Protein AF-A0A376BNQ3-F1 (afdb_monomer)

Foldseek 3Di:
DDDDDDDDDDPPPPPPDFDAPVNVVCVVQVAADPVLRFGWDQDPPLATWGKDWQDWDWDQ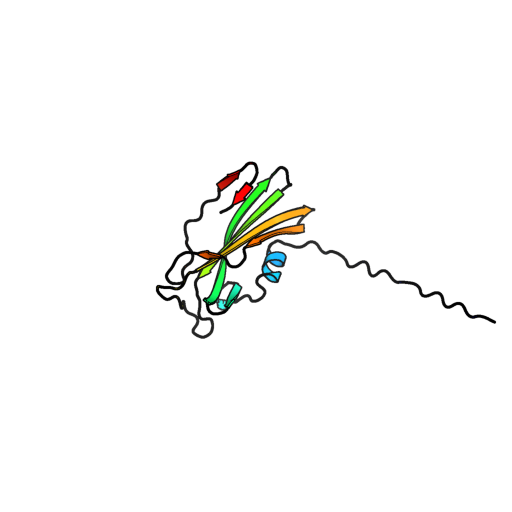APVGIKIKTKIWTFHADPVVGGGDFDQARFTFIKIWIWHDDDDRHIDTPDIDGGDGADGRSGHDNDDDWDDPDHRRIDD

Radius of gyration: 20.63 Å; Cα contacts (8 Å, |Δi|>4): 279; chains: 1; bounding box: 54×27×76 Å

Secondary structure (DSSP, 8-state):
--------------------HHHHHHHHS--EETTTTEEEEE-GGG-EEEEEEEEEEEEEETTEEEEEEEEEEEEEETTTTEE---TT--EEEEEEEEEEEETTEEEEEEEEEEEEESBTTB--S----EEEETTEEE-

Nearest PDB structures (foldseek):
  6jzn-assembly3_D  TM=4.256E-01  e=1.362E+00  Arabidopsis thaliana
  5u9o-assembly1_A  TM=3.186E-01  e=9.910E-01  Arabidopsis thaliana

pLDDT: mean 90.11, std 15.48, range [35.97, 98.75]

Solvent-accessible surface area (backbone atoms only — not comparable to full-atom values): 8180 Å² total; per-residue (Å²): 136,88,83,82,80,82,79,80,82,78,79,79,77,74,78,84,69,74,32,42,70,67,59,56,48,38,71,76,43,72,42,68,39,79,90,75,68,21,26,53,43,77,50,77,93,79,38,38,23,45,33,31,83,73,48,76,48,76,46,83,42,100,91,43,46,34,38,38,38,35,28,37,13,34,24,33,36,82,87,81,70,42,79,65,44,43,80,90,30,43,8,30,32,24,39,37,33,31,33,61,74,53,97,73,18,43,40,85,73,48,75,47,75,74,40,79,32,66,44,48,6,34,36,77,84,91,78,61,80,45,74,84,46,95,88,37,71,48,107

Sequence (139 aa):
MKKTLLFSLLFLSGNVFAQTPEQIIQKIYPKYSQQNQCHQVQDGDAGDYCMRQHKREIRDTAQGKLMYLLYKGDRFDFTENRESGGHASTGLAGFFVLKHQSGNDWALLASAPRESVGSFGVAPEKWTFHEFGKDKWAF

Organism: NCBI:txid153491

Mean predicted aligned error: 7.21 Å

Structure (mmCIF, N/CA/C/O backbone):
data_AF-A0A376BNQ3-F1
#
_entry.id   AF-A0A376BNQ3-F1
#
loop_
_atom_site.group_PDB
_atom_site.id
_atom_site.type_symbol
_atom_site.label_atom_id
_atom_site.label_alt_id
_atom_site.label_comp_id
_atom_site.label_asym_id
_atom_site.label_entity_id
_atom_site.label_seq_id
_atom_site.pdbx_PDB_ins_code
_atom_site.Cartn_x
_atom_site.Cartn_y
_atom_site.Cartn_z
_atom_site.occupancy
_atom_site.B_iso_or_equiv
_atom_site.auth_seq_id
_atom_site.auth_comp_id
_atom_site.auth_asym_id
_atom_site.auth_atom_id
_atom_site.pdbx_PDB_m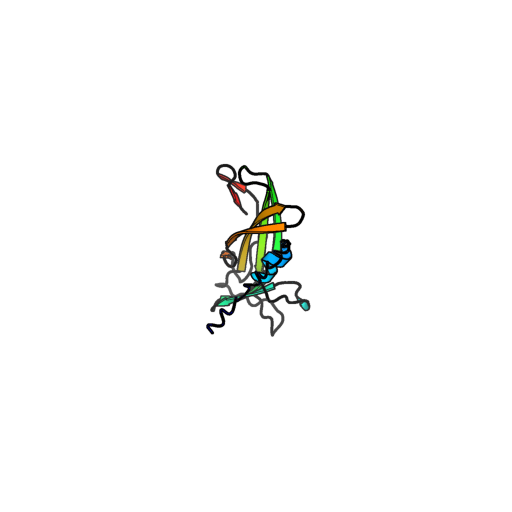odel_num
ATOM 1 N N . MET A 1 1 ? 34.286 1.510 56.372 1.00 38.91 1 MET A N 1
ATOM 2 C CA . MET A 1 1 ? 33.279 2.475 55.871 1.00 38.91 1 MET A CA 1
ATOM 3 C C . MET A 1 1 ? 32.779 1.983 54.514 1.00 38.91 1 MET A C 1
ATOM 5 O O . MET A 1 1 ? 33.550 1.999 53.564 1.00 38.91 1 MET A O 1
ATOM 9 N N . LYS A 1 2 ? 31.555 1.440 54.430 1.00 35.97 2 LYS A N 1
ATOM 10 C CA . LYS A 1 2 ? 30.966 0.931 53.175 1.00 35.97 2 LYS A CA 1
ATOM 11 C C . LYS A 1 2 ? 30.277 2.092 52.448 1.00 35.97 2 LYS A C 1
ATOM 13 O O . LYS A 1 2 ? 29.355 2.681 53.000 1.00 35.97 2 LYS A O 1
ATOM 18 N N . LYS A 1 3 ? 30.753 2.445 51.251 1.00 42.81 3 LYS A N 1
ATOM 19 C CA . LYS A 1 3 ? 30.111 3.437 50.377 1.00 42.81 3 LYS A CA 1
ATOM 20 C C . LYS A 1 3 ? 29.017 2.736 49.575 1.00 42.81 3 LYS A C 1
ATOM 22 O O . LYS A 1 3 ? 29.318 1.973 48.663 1.00 42.81 3 LYS A O 1
ATOM 27 N N . THR A 1 4 ? 27.764 2.980 49.933 1.00 45.16 4 THR A N 1
ATOM 28 C CA . THR A 1 4 ? 26.605 2.555 49.144 1.00 45.16 4 THR A CA 1
ATOM 29 C C . THR A 1 4 ? 26.393 3.587 48.038 1.00 45.16 4 THR A C 1
ATOM 31 O O . THR A 1 4 ? 26.004 4.719 48.314 1.00 45.16 4 THR A O 1
ATOM 34 N N . LEU A 1 5 ? 26.712 3.225 46.796 1.00 49.56 5 LEU A N 1
ATOM 35 C CA . LEU A 1 5 ? 26.401 4.023 45.610 1.00 49.56 5 LEU A CA 1
ATOM 36 C C . LEU A 1 5 ? 24.948 3.747 45.208 1.00 49.56 5 LEU A C 1
ATOM 38 O O . LEU A 1 5 ? 24.621 2.654 44.752 1.00 49.56 5 LEU A O 1
ATOM 42 N N . LEU A 1 6 ? 24.080 4.737 45.409 1.00 46.84 6 LEU A N 1
ATOM 43 C CA . LEU A 1 6 ? 22.724 4.764 44.866 1.00 46.84 6 LEU A CA 1
ATOM 44 C C . LEU A 1 6 ? 22.802 5.113 43.375 1.00 46.84 6 LEU A C 1
ATOM 46 O O . LEU A 1 6 ? 23.126 6.241 43.009 1.00 46.84 6 LEU A O 1
ATOM 50 N N . PHE A 1 7 ? 22.525 4.131 42.519 1.00 46.53 7 PHE A N 1
ATOM 51 C CA . PHE A 1 7 ? 22.297 4.336 41.091 1.00 46.53 7 PHE A CA 1
ATOM 52 C C . PHE A 1 7 ? 20.863 4.843 40.893 1.00 46.53 7 PHE A C 1
ATOM 54 O O . PHE A 1 7 ? 19.905 4.079 40.992 1.00 46.53 7 PHE A O 1
ATOM 61 N N . SER A 1 8 ? 20.709 6.139 40.627 1.00 49.34 8 SER A N 1
ATOM 62 C CA . SER A 1 8 ? 19.435 6.712 40.193 1.00 49.34 8 SER A CA 1
ATOM 63 C C . SER A 1 8 ? 19.145 6.270 38.756 1.00 49.34 8 SER A C 1
ATOM 65 O O . SER A 1 8 ? 19.813 6.718 37.824 1.00 49.34 8 SER A O 1
ATOM 67 N N . LEU A 1 9 ? 18.155 5.392 38.562 1.00 51.62 9 LEU A N 1
ATOM 68 C CA . LEU A 1 9 ? 17.601 5.107 37.237 1.00 51.62 9 LEU A CA 1
ATOM 69 C C . LEU A 1 9 ? 16.817 6.332 36.745 1.00 51.62 9 LEU A C 1
ATOM 71 O O . LEU A 1 9 ? 15.718 6.616 37.219 1.00 51.62 9 LEU A O 1
ATOM 75 N N . LEU A 1 10 ? 17.379 7.046 35.771 1.00 48.72 10 LEU A N 1
ATOM 76 C CA . LEU A 1 10 ? 16.643 8.002 34.948 1.00 48.72 10 LEU A CA 1
ATOM 77 C C . LEU A 1 10 ? 15.754 7.213 33.980 1.00 48.72 10 LEU A C 1
ATOM 79 O O . LEU A 1 10 ? 16.231 6.665 32.987 1.00 48.72 10 LEU A O 1
ATOM 83 N N . PHE A 1 11 ? 14.456 7.148 34.274 1.00 52.88 11 PHE A N 1
ATOM 84 C CA . PHE A 1 11 ? 13.455 6.711 33.307 1.00 52.88 11 PHE A CA 1
ATOM 85 C C . PHE A 1 11 ? 13.369 7.764 32.195 1.00 52.88 11 PHE A C 1
ATOM 87 O O . PHE A 1 11 ? 12.736 8.804 32.356 1.00 52.88 11 PHE A O 1
ATOM 94 N N . LEU A 1 12 ? 14.022 7.503 31.061 1.00 50.84 12 LEU A N 1
ATOM 95 C CA . LEU A 1 12 ? 13.741 8.198 29.808 1.00 50.84 12 LEU A CA 1
ATOM 96 C C . LEU A 1 12 ? 12.334 7.786 29.360 1.00 50.84 12 LEU A C 1
ATOM 98 O O . LEU A 1 12 ? 12.152 6.794 28.659 1.00 50.84 12 LEU A O 1
ATOM 102 N N . SER A 1 13 ? 11.322 8.529 29.799 1.00 51.09 13 SER A N 1
ATOM 103 C CA . SER A 1 13 ? 9.980 8.468 29.232 1.00 51.09 13 SER A CA 1
ATOM 104 C C . SER A 1 13 ? 10.059 8.970 27.791 1.00 51.09 13 SER A C 1
ATOM 106 O O . SER A 1 13 ? 10.036 10.174 27.535 1.00 51.09 13 SER A O 1
ATOM 108 N N . GLY A 1 14 ? 10.231 8.044 26.847 1.00 52.88 14 GLY A N 1
ATOM 109 C CA . GLY A 1 14 ? 10.139 8.346 25.427 1.00 52.88 14 GLY A CA 1
ATOM 110 C C . GLY A 1 14 ? 8.758 8.922 25.137 1.00 52.88 14 GLY A C 1
ATOM 111 O O . GLY A 1 14 ? 7.750 8.261 25.378 1.00 52.88 14 GLY A O 1
ATOM 112 N N . ASN A 1 15 ? 8.706 10.161 24.653 1.00 54.09 15 ASN A N 1
ATOM 113 C CA . ASN A 1 15 ? 7.468 10.744 24.159 1.00 54.09 15 ASN A CA 1
ATOM 114 C C . ASN A 1 15 ? 6.962 9.866 23.006 1.00 54.09 15 ASN A C 1
ATOM 116 O O . ASN A 1 15 ? 7.579 9.815 21.940 1.00 54.09 15 ASN A O 1
ATOM 120 N N . VAL A 1 16 ? 5.855 9.152 23.220 1.00 65.38 16 VAL A N 1
ATOM 121 C CA . VAL A 1 16 ? 5.112 8.526 22.126 1.00 65.38 16 VAL A CA 1
ATOM 122 C C . VAL A 1 16 ? 4.423 9.668 21.387 1.00 65.38 16 VAL A C 1
ATOM 124 O O . VAL A 1 16 ? 3.353 10.123 21.776 1.00 65.38 16 VAL A O 1
ATOM 127 N N . PHE A 1 17 ? 5.100 10.217 20.380 1.00 77.62 17 PHE A N 1
ATOM 128 C CA . PHE A 1 17 ? 4.520 11.249 19.530 1.00 77.62 17 PHE A CA 1
ATOM 129 C C . PHE A 1 17 ? 3.403 10.643 18.680 1.00 77.62 17 PHE A C 1
ATOM 131 O O . PHE A 1 17 ? 3.575 9.557 18.116 1.00 77.62 17 PHE A O 1
ATOM 138 N N . ALA A 1 18 ? 2.288 11.371 18.581 1.00 86.00 18 ALA A N 1
ATOM 139 C CA . ALA A 1 18 ? 1.171 11.031 17.710 1.00 86.00 18 ALA A CA 1
ATOM 140 C C . ALA A 1 18 ? 1.655 10.769 16.274 1.00 86.00 18 ALA A C 1
ATOM 14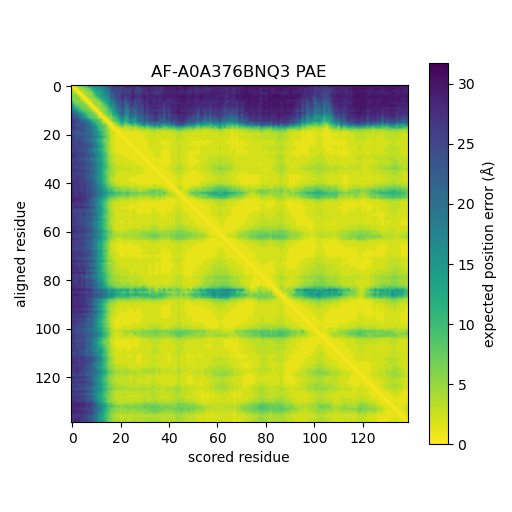2 O O . ALA A 1 18 ? 2.453 11.545 15.743 1.00 86.00 18 ALA A O 1
ATOM 143 N N . GLN A 1 19 ? 1.172 9.694 15.653 1.00 94.12 19 GLN A N 1
ATOM 144 C CA . GLN A 1 19 ? 1.550 9.288 14.303 1.00 94.12 19 GLN A CA 1
ATOM 145 C C . GLN A 1 19 ? 0.429 9.589 13.321 1.00 94.12 19 GLN A C 1
ATOM 147 O O . GLN A 1 19 ? -0.708 9.147 13.493 1.00 94.12 19 GLN A O 1
ATOM 152 N N . THR A 1 20 ? 0.760 10.312 12.253 1.00 96.12 20 THR A N 1
ATOM 153 C CA . THR A 1 20 ? -0.182 10.504 11.147 1.00 96.12 20 THR A CA 1
ATOM 154 C C . THR A 1 20 ? -0.249 9.243 10.276 1.00 96.12 20 THR A C 1
ATOM 156 O O . THR A 1 20 ? 0.717 8.469 10.237 1.00 96.12 20 THR A O 1
ATOM 159 N N . PRO A 1 21 ? -1.346 9.025 9.528 1.00 96.56 21 PRO A N 1
ATOM 160 C CA . PRO A 1 21 ? -1.437 7.937 8.556 1.00 96.56 21 PRO A CA 1
ATOM 161 C C . PRO A 1 21 ? -0.244 7.891 7.598 1.00 96.56 21 PRO A C 1
ATOM 163 O O . PRO A 1 21 ? 0.333 6.832 7.372 1.00 96.56 21 PRO A O 1
ATOM 166 N N . GLU A 1 22 ? 0.187 9.047 7.101 1.00 95.69 22 GLU A N 1
ATOM 167 C CA . GLU A 1 22 ? 1.300 9.174 6.162 1.00 95.69 22 GLU A CA 1
ATOM 168 C C . GLU A 1 22 ? 2.621 8.733 6.798 1.00 95.69 22 GLU A C 1
ATOM 170 O O . GLU A 1 22 ? 3.404 8.037 6.160 1.00 95.69 22 GLU A O 1
ATOM 175 N N . GLN A 1 23 ? 2.858 9.065 8.071 1.00 96.69 23 GLN A N 1
ATOM 176 C CA . GLN A 1 23 ? 4.044 8.605 8.800 1.00 96.69 23 GLN A CA 1
ATOM 177 C C . GLN A 1 23 ? 4.030 7.090 9.022 1.00 96.69 23 GLN A C 1
ATOM 179 O O . GLN A 1 23 ? 5.083 6.453 8.972 1.00 96.69 23 GLN A O 1
ATOM 184 N N . ILE A 1 24 ? 2.856 6.499 9.259 1.00 97.94 24 ILE A N 1
ATOM 185 C CA . ILE A 1 24 ? 2.707 5.044 9.384 1.00 97.94 24 ILE A CA 1
ATOM 186 C C . ILE A 1 24 ? 3.026 4.378 8.045 1.00 97.94 24 ILE A C 1
ATOM 188 O O . ILE A 1 24 ? 3.841 3.457 8.008 1.00 97.94 24 ILE A O 1
ATOM 192 N N . ILE A 1 25 ? 2.451 4.871 6.944 1.00 98.06 25 ILE A N 1
ATOM 193 C CA . ILE A 1 25 ? 2.735 4.337 5.609 1.00 98.06 25 ILE A CA 1
ATOM 194 C C . ILE A 1 25 ? 4.205 4.529 5.238 1.00 98.06 25 ILE A C 1
ATOM 196 O O . ILE A 1 25 ? 4.824 3.590 4.751 1.00 98.06 25 ILE A O 1
ATOM 200 N N . GLN A 1 26 ? 4.807 5.681 5.536 1.00 97.44 26 GLN A N 1
ATOM 201 C CA . GLN A 1 26 ? 6.220 5.947 5.257 1.00 97.44 26 GLN A CA 1
ATOM 202 C C . GLN A 1 26 ? 7.154 4.953 5.962 1.00 97.44 26 GLN A C 1
ATOM 204 O O . GLN A 1 26 ? 8.200 4.611 5.423 1.00 97.44 26 GLN A O 1
ATOM 209 N N . LYS A 1 27 ? 6.795 4.439 7.145 1.00 97.44 27 LYS A N 1
ATOM 210 C CA . LYS A 1 27 ? 7.585 3.381 7.804 1.00 97.44 27 LYS A CA 1
ATOM 211 C C . LYS A 1 27 ? 7.530 2.051 7.053 1.00 97.44 27 LYS A C 1
ATOM 213 O O . LYS A 1 27 ? 8.497 1.298 7.092 1.00 97.44 27 LYS A O 1
ATOM 218 N N . ILE A 1 28 ? 6.413 1.760 6.390 1.00 97.69 28 ILE A N 1
ATOM 219 C CA . ILE A 1 28 ? 6.198 0.518 5.634 1.00 97.69 28 ILE A CA 1
ATOM 220 C C . ILE A 1 28 ? 6.776 0.643 4.216 1.00 97.69 28 ILE A C 1
ATOM 222 O O . ILE A 1 28 ? 7.363 -0.306 3.692 1.00 97.69 28 ILE A O 1
ATOM 226 N N . TYR A 1 29 ? 6.662 1.831 3.624 1.00 98.00 29 TYR A N 1
ATOM 227 C CA . TYR A 1 29 ? 7.152 2.203 2.302 1.00 98.00 29 TYR A CA 1
ATOM 228 C C . TYR A 1 29 ? 8.164 3.364 2.385 1.00 98.00 29 TYR A C 1
ATOM 230 O O . TYR A 1 29 ? 7.853 4.505 2.029 1.00 98.00 29 TYR A O 1
ATOM 238 N N . PRO A 1 30 ? 9.401 3.100 2.839 1.00 97.81 30 PRO A N 1
ATOM 239 C CA . PRO A 1 30 ? 10.354 4.149 3.212 1.00 97.81 30 PRO A CA 1
ATOM 240 C C . PRO A 1 30 ? 10.972 4.910 2.040 1.00 97.81 30 PRO A C 1
ATOM 242 O O . PRO A 1 30 ? 11.493 6.008 2.235 1.00 97.81 30 PRO A O 1
ATOM 245 N N . LYS A 1 31 ? 10.947 4.355 0.826 1.00 98.00 31 LYS A N 1
ATOM 246 C CA . LYS A 1 31 ? 11.524 4.999 -0.357 1.00 98.00 31 LYS A CA 1
ATOM 247 C C . LYS A 1 31 ? 10.426 5.710 -1.133 1.00 98.00 31 LYS A C 1
ATOM 249 O O . LYS A 1 31 ? 9.536 5.054 -1.659 1.00 98.00 31 LYS A O 1
ATOM 254 N N . TYR A 1 32 ? 10.501 7.035 -1.224 1.00 97.69 32 TYR A N 1
ATOM 255 C CA . TYR A 1 32 ? 9.567 7.83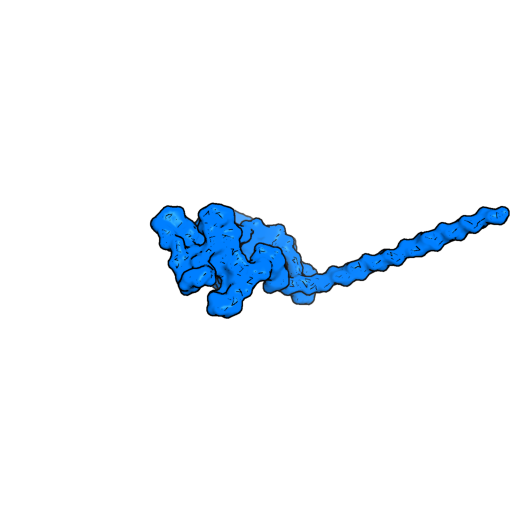9 -2.012 1.00 97.69 32 TYR A CA 1
ATOM 256 C C . TYR A 1 32 ? 10.289 8.488 -3.195 1.00 97.69 32 TYR A C 1
ATOM 258 O O . TYR A 1 32 ? 11.257 9.226 -3.013 1.00 97.69 32 TYR A O 1
ATOM 266 N N . SER A 1 33 ? 9.817 8.218 -4.411 1.00 97.44 33 SER A N 1
ATOM 267 C CA . SER A 1 33 ? 10.290 8.867 -5.629 1.00 97.44 33 SER A CA 1
ATOM 268 C C . SER A 1 33 ? 9.539 10.180 -5.815 1.00 97.44 33 SER A C 1
ATOM 270 O O . SER A 1 33 ? 8.349 10.184 -6.126 1.00 97.44 33 SER A O 1
ATOM 272 N N . GLN A 1 34 ? 10.239 11.305 -5.652 1.00 96.81 34 GLN A N 1
ATOM 273 C CA . GLN A 1 34 ? 9.654 12.628 -5.901 1.00 96.81 34 GLN A CA 1
ATOM 274 C C . GLN A 1 34 ? 9.287 12.818 -7.377 1.00 96.81 34 GLN A C 1
ATOM 276 O O . GLN A 1 34 ? 8.234 13.369 -7.679 1.00 96.81 34 GLN A O 1
ATOM 281 N N . GLN A 1 35 ? 10.118 12.303 -8.288 1.00 96.81 35 GLN A N 1
ATOM 282 C CA . GLN A 1 35 ? 9.899 12.384 -9.733 1.00 96.81 35 GLN A CA 1
ATOM 283 C C . GLN A 1 35 ? 8.617 11.664 -10.167 1.00 96.81 35 GLN A C 1
ATOM 285 O O . GLN A 1 35 ? 7.849 12.208 -10.951 1.00 96.81 35 GLN A O 1
ATOM 290 N N . ASN A 1 36 ? 8.376 10.460 -9.639 1.00 97.25 36 ASN A N 1
ATOM 291 C CA . ASN A 1 36 ? 7.226 9.638 -10.025 1.00 97.25 36 ASN A CA 1
ATOM 292 C C . ASN A 1 36 ? 6.028 9.779 -9.075 1.00 97.25 36 ASN A C 1
ATOM 294 O O . ASN A 1 36 ? 4.979 9.180 -9.319 1.00 97.25 36 ASN A O 1
ATOM 298 N N . GLN A 1 37 ? 6.173 10.558 -7.999 1.00 97.38 37 GLN A N 1
ATOM 299 C CA . GLN A 1 37 ? 5.158 10.777 -6.966 1.00 97.38 37 GLN A CA 1
ATOM 300 C C . GLN A 1 37 ? 4.569 9.457 -6.438 1.00 97.38 37 GLN A C 1
ATOM 30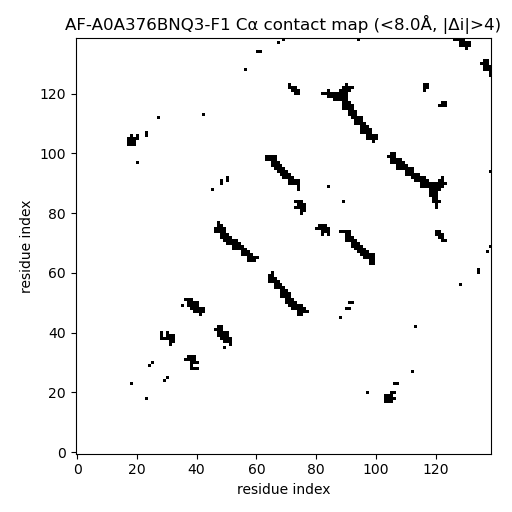2 O O . GLN A 1 37 ? 3.355 9.249 -6.424 1.00 97.38 37 GLN A O 1
ATOM 307 N N . CYS A 1 38 ? 5.446 8.524 -6.068 1.00 98.38 38 CYS A N 1
ATOM 308 C CA . CYS A 1 38 ? 5.065 7.209 -5.560 1.00 98.38 38 CYS A CA 1
ATOM 309 C C . CYS A 1 38 ? 6.104 6.661 -4.589 1.00 98.38 38 CYS A C 1
ATOM 311 O O . CYS A 1 38 ? 7.268 7.067 -4.596 1.00 98.38 38 CYS A O 1
ATOM 313 N N . HIS A 1 39 ? 5.697 5.681 -3.791 1.00 98.44 39 HIS A N 1
ATOM 314 C CA . HIS A 1 39 ? 6.640 4.878 -3.041 1.00 98.44 39 HIS A CA 1
ATOM 315 C C . HIS A 1 39 ? 7.259 3.807 -3.944 1.00 98.44 39 HIS A C 1
ATOM 317 O O . HIS A 1 39 ? 6.536 3.053 -4.592 1.00 98.44 39 HIS A O 1
ATOM 323 N N . GLN A 1 40 ? 8.586 3.715 -3.955 1.00 97.94 40 GLN A N 1
ATOM 324 C CA . GLN A 1 40 ? 9.299 2.604 -4.577 1.00 97.94 40 GLN A CA 1
ATOM 325 C C . GLN A 1 40 ? 9.258 1.408 -3.627 1.00 97.94 40 GLN A C 1
ATOM 327 O O . GLN A 1 40 ? 9.817 1.452 -2.526 1.00 97.94 40 GLN A O 1
ATOM 332 N N . VAL A 1 41 ? 8.598 0.338 -4.056 1.00 97.81 41 VAL A N 1
ATOM 333 C CA . VAL A 1 41 ? 8.454 -0.893 -3.279 1.00 97.81 41 VAL A CA 1
ATOM 334 C C . VAL A 1 41 ? 9.022 -2.052 -4.076 1.00 97.81 41 VAL A C 1
ATOM 336 O O . VAL A 1 41 ? 8.524 -2.366 -5.149 1.00 97.81 41 VAL A O 1
ATOM 339 N N . GLN A 1 42 ? 10.055 -2.683 -3.527 1.00 95.25 42 GLN A N 1
ATOM 340 C CA . GLN A 1 42 ? 10.619 -3.915 -4.062 1.00 95.25 42 GLN A CA 1
ATOM 341 C C . GLN A 1 42 ? 9.841 -5.118 -3.514 1.00 95.25 42 GLN A C 1
ATOM 343 O O . GLN A 1 42 ? 9.522 -5.150 -2.316 1.00 95.25 42 GLN A O 1
ATOM 348 N N . ASP A 1 43 ? 9.572 -6.097 -4.373 1.00 91.88 43 ASP A N 1
ATOM 349 C CA . ASP A 1 43 ? 8.912 -7.357 -4.023 1.00 91.88 43 ASP A CA 1
ATOM 350 C C . ASP A 1 43 ? 9.718 -8.567 -4.520 1.00 91.88 43 ASP A C 1
ATOM 352 O O . ASP A 1 43 ? 9.378 -9.232 -5.496 1.00 91.88 43 ASP A O 1
ATOM 356 N N . GLY A 1 44 ? 10.863 -8.807 -3.872 1.00 86.88 44 GLY A N 1
ATOM 357 C CA . GLY A 1 44 ? 11.778 -9.894 -4.229 1.00 86.88 44 GLY A CA 1
ATOM 358 C C . GLY A 1 44 ? 12.144 -9.891 -5.717 1.00 86.88 44 GLY A C 1
ATOM 359 O O . GLY A 1 44 ? 12.465 -8.847 -6.291 1.00 86.88 44 GLY A O 1
ATOM 360 N N . ASP A 1 45 ? 12.048 -11.063 -6.343 1.00 84.38 45 ASP A N 1
ATOM 361 C CA . ASP A 1 45 ? 12.330 -11.256 -7.772 1.00 84.38 45 ASP A CA 1
ATOM 362 C C . ASP A 1 45 ? 11.201 -10.733 -8.682 1.00 84.38 45 ASP A C 1
ATOM 364 O O . ASP A 1 45 ? 11.377 -10.583 -9.897 1.00 84.38 45 ASP A O 1
ATOM 368 N N . ALA A 1 46 ? 10.038 -10.393 -8.112 1.00 85.81 46 ALA A N 1
ATOM 369 C CA . ALA A 1 46 ? 8.954 -9.746 -8.842 1.00 85.81 46 ALA A CA 1
ATOM 370 C C . ALA A 1 46 ? 9.260 -8.272 -9.163 1.00 85.81 46 ALA A C 1
ATOM 372 O O . ALA A 1 46 ? 8.499 -7.651 -9.898 1.00 85.81 46 ALA A O 1
ATOM 373 N N . GLY A 1 47 ? 10.388 -7.726 -8.704 1.00 91.62 47 GLY A N 1
ATOM 374 C CA . GLY A 1 47 ? 10.901 -6.422 -9.119 1.00 91.62 47 GLY A CA 1
ATOM 375 C C . GLY A 1 47 ? 10.338 -5.242 -8.329 1.00 91.62 47 GLY A C 1
ATOM 376 O O . GLY A 1 47 ? 9.823 -5.395 -7.221 1.00 91.62 47 GLY A O 1
ATOM 377 N N . ASP A 1 48 ? 10.496 -4.053 -8.906 1.00 96.88 48 ASP A N 1
ATOM 378 C CA . ASP A 1 48 ? 10.109 -2.788 -8.290 1.00 96.88 48 ASP A CA 1
ATOM 379 C C . ASP A 1 48 ? 8.731 -2.317 -8.762 1.00 96.88 48 ASP A C 1
ATOM 381 O O . ASP A 1 48 ? 8.3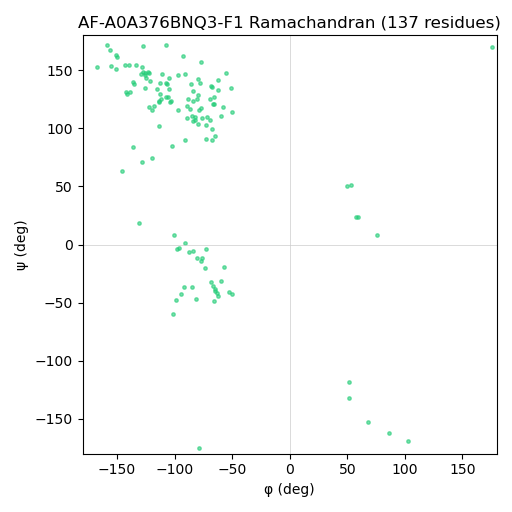44 -2.475 -9.922 1.00 96.88 48 ASP A O 1
ATOM 385 N N . TYR A 1 49 ? 8.012 -1.679 -7.844 1.00 98.38 49 TYR A N 1
ATOM 386 C CA . TYR A 1 49 ? 6.676 -1.143 -8.052 1.00 98.38 49 TYR A CA 1
ATOM 387 C C . TYR A 1 49 ? 6.596 0.308 -7.603 1.00 98.38 49 TYR A C 1
ATOM 389 O O . TYR A 1 49 ? 7.217 0.719 -6.619 1.00 98.38 49 TYR A O 1
ATOM 397 N N . CYS A 1 50 ? 5.777 1.076 -8.313 1.00 98.25 50 CYS A N 1
ATOM 398 C CA . CYS A 1 50 ? 5.516 2.479 -8.025 1.00 98.25 50 CYS A CA 1
ATOM 399 C C . CYS A 1 50 ? 4.158 2.624 -7.323 1.00 98.25 50 CYS A C 1
ATOM 401 O O . CYS A 1 50 ? 3.127 2.857 -7.955 1.00 98.25 50 CYS A O 1
ATOM 403 N N . MET A 1 51 ? 4.161 2.453 -5.997 1.00 98.56 51 MET A N 1
ATOM 404 C CA . MET A 1 51 ? 2.967 2.387 -5.148 1.00 98.56 51 MET A CA 1
ATOM 405 C C . MET A 1 51 ? 2.412 3.781 -4.825 1.00 98.56 51 MET A C 1
ATOM 407 O O . MET A 1 51 ? 3.107 4.625 -4.255 1.00 98.56 51 MET A O 1
ATOM 411 N N . ARG A 1 52 ? 1.133 4.018 -5.121 1.00 98.25 52 ARG A N 1
ATOM 412 C CA . ARG A 1 52 ? 0.408 5.268 -4.842 1.00 98.25 52 ARG A CA 1
ATOM 413 C C . ARG A 1 52 ? -0.853 4.986 -4.047 1.00 98.25 52 ARG A C 1
ATOM 415 O O . ARG A 1 52 ? -1.476 3.945 -4.242 1.00 98.25 52 ARG A O 1
ATOM 422 N N . GLN A 1 53 ? -1.251 5.918 -3.181 1.00 98.19 53 GLN A N 1
ATOM 423 C CA . GLN A 1 53 ? -2.549 5.816 -2.520 1.00 98.19 53 GLN A CA 1
ATOM 424 C C . GLN A 1 53 ? -3.650 5.958 -3.574 1.00 98.19 53 GLN A C 1
ATOM 426 O O . GLN A 1 53 ? -3.730 6.978 -4.252 1.00 98.19 53 GLN A O 1
ATOM 431 N N . HIS A 1 54 ? -4.498 4.941 -3.689 1.00 98.06 54 HIS A N 1
ATOM 432 C CA . HIS A 1 54 ? -5.605 4.893 -4.640 1.00 98.06 54 HIS A CA 1
ATOM 433 C C . HIS A 1 54 ? -6.931 5.280 -3.990 1.00 98.06 54 HIS A C 1
ATOM 435 O O . HIS A 1 54 ? -7.675 6.107 -4.511 1.00 98.06 54 HIS A O 1
ATOM 441 N N . LYS A 1 55 ? 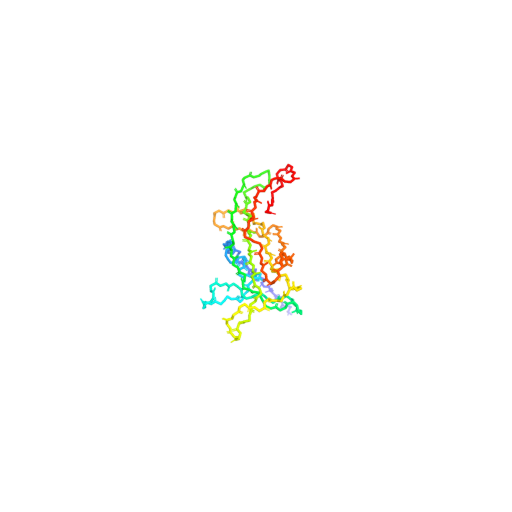-7.235 4.698 -2.822 1.00 98.25 55 LYS A N 1
ATOM 442 C CA . LYS A 1 55 ? -8.482 4.959 -2.090 1.00 98.25 55 LYS A CA 1
ATOM 443 C C . LYS A 1 55 ? -8.254 5.065 -0.592 1.00 98.25 55 LYS A C 1
ATOM 445 O O . LYS A 1 55 ? -7.319 4.491 -0.037 1.00 98.25 55 LYS A O 1
ATOM 450 N N . ARG A 1 56 ? -9.155 5.803 0.052 1.00 98.19 56 ARG A N 1
ATOM 451 C CA . ARG A 1 56 ? -9.232 5.964 1.501 1.00 98.19 56 ARG A CA 1
ATOM 452 C C . ARG A 1 56 ? -10.690 5.983 1.927 1.00 98.19 56 ARG A C 1
ATOM 454 O O . ARG A 1 56 ? -11.454 6.794 1.416 1.00 98.19 56 ARG A O 1
ATOM 461 N N . GLU A 1 57 ? -11.030 5.165 2.910 1.00 98.38 57 GLU A N 1
ATOM 462 C CA . GLU A 1 57 ? -12.354 5.116 3.528 1.00 98.38 57 GLU A CA 1
ATOM 463 C C . GLU A 1 57 ? -12.228 5.234 5.044 1.00 98.38 57 GLU A C 1
ATOM 465 O O . GLU A 1 57 ? -11.242 4.794 5.629 1.00 98.38 57 GLU A O 1
ATOM 470 N N . ILE A 1 58 ? -13.222 5.833 5.696 1.00 97.69 58 ILE A N 1
ATOM 471 C CA . ILE A 1 58 ? -13.289 5.926 7.159 1.00 97.69 58 ILE A CA 1
ATOM 472 C C . ILE A 1 58 ? -14.631 5.362 7.614 1.00 97.69 58 ILE A C 1
ATOM 474 O O . ILE A 1 58 ? -15.665 5.680 7.023 1.00 97.69 58 ILE A O 1
ATOM 478 N N . ARG A 1 59 ? -14.625 4.530 8.658 1.00 97.38 59 ARG A N 1
ATOM 479 C CA . ARG A 1 59 ? -15.837 3.983 9.278 1.00 97.38 59 ARG A CA 1
ATOM 480 C C . ARG A 1 59 ? -15.743 4.053 10.792 1.00 97.38 59 ARG A C 1
ATOM 482 O O . ARG A 1 59 ? -14.711 3.717 11.370 1.00 97.38 59 ARG A O 1
ATOM 489 N N . ASP A 1 60 ? -16.843 4.439 11.419 1.00 96.06 60 ASP A N 1
ATOM 490 C CA . ASP A 1 60 ? -17.044 4.232 12.845 1.00 96.06 60 ASP A CA 1
ATOM 491 C C . ASP A 1 60 ? -17.575 2.811 13.045 1.00 96.06 60 ASP A C 1
ATOM 493 O O . ASP A 1 60 ? -18.559 2.412 12.428 1.00 96.06 60 ASP A O 1
ATOM 497 N N . THR A 1 61 ? -16.877 2.023 13.858 1.00 93.38 61 THR A N 1
ATOM 498 C CA . THR A 1 61 ? -17.190 0.608 14.103 1.00 93.38 61 THR A CA 1
ATOM 499 C C . THR A 1 61 ? -17.288 0.347 15.601 1.00 93.38 61 THR A C 1
ATOM 501 O O . THR A 1 61 ? -16.839 1.163 16.410 1.00 93.38 61 THR A O 1
ATOM 504 N N . ALA A 1 62 ? -17.752 -0.841 15.995 1.00 92.38 62 ALA A N 1
ATOM 505 C CA . ALA A 1 62 ? -17.659 -1.281 17.389 1.00 92.38 62 ALA A CA 1
ATOM 506 C C . ALA A 1 62 ? -16.212 -1.297 17.938 1.00 92.38 62 ALA A C 1
ATOM 508 O O . ALA A 1 62 ? -16.008 -1.275 19.149 1.00 92.38 62 ALA A O 1
ATOM 509 N N . GLN A 1 63 ? -15.192 -1.316 17.068 1.00 89.31 63 GLN A N 1
ATOM 510 C CA . GLN A 1 63 ? -13.777 -1.263 17.453 1.00 89.31 63 GLN A CA 1
ATOM 511 C C . GLN A 1 63 ? -13.219 0.167 17.522 1.00 89.31 63 GLN A C 1
ATOM 513 O O . GLN A 1 63 ? -12.033 0.338 17.817 1.00 89.31 63 GLN A O 1
ATOM 518 N N . GLY A 1 64 ? -14.051 1.180 17.267 1.00 94.94 64 GLY A N 1
ATOM 519 C CA . GLY A 1 64 ? -13.678 2.586 17.142 1.00 94.94 64 GLY A CA 1
ATOM 520 C C . GLY A 1 64 ? -13.616 3.055 15.687 1.00 94.94 64 GLY A C 1
ATOM 521 O O . GLY A 1 64 ? -14.050 2.357 14.765 1.00 94.94 64 GLY A O 1
ATOM 522 N N . LYS A 1 65 ? -13.069 4.257 15.487 1.00 97.50 65 LYS A N 1
ATOM 523 C CA . LYS A 1 65 ? -12.907 4.876 14.169 1.00 97.50 65 LYS A CA 1
ATOM 524 C C . LYS A 1 65 ? -11.729 4.251 13.423 1.00 97.50 65 LYS A C 1
ATOM 526 O O . LYS A 1 65 ? -10.583 4.345 13.869 1.00 97.50 65 LYS A O 1
ATOM 531 N N . LEU A 1 66 ? -12.019 3.627 12.287 1.00 98.00 66 LEU A N 1
ATOM 532 C CA . LEU A 1 66 ? -11.049 2.943 11.436 1.00 98.00 66 LEU A CA 1
ATOM 533 C C . LEU A 1 66 ? -10.893 3.674 10.100 1.00 98.00 66 LEU A C 1
ATOM 535 O O . LEU A 1 66 ? -11.880 4.115 9.512 1.00 98.00 66 LEU A O 1
ATOM 539 N N . MET A 1 67 ? -9.658 3.784 9.618 1.00 98.38 67 MET A N 1
ATOM 540 C CA . MET A 1 67 ? -9.305 4.276 8.289 1.00 98.38 67 MET A CA 1
ATOM 541 C C . MET A 1 67 ? -8.748 3.121 7.463 1.00 98.38 67 MET A C 1
ATOM 543 O O . MET A 1 67 ? -7.779 2.483 7.860 1.00 98.38 67 MET A O 1
ATOM 547 N N . TYR A 1 68 ? -9.343 2.886 6.303 1.00 98.50 68 TYR A N 1
ATOM 548 C CA . TYR A 1 68 ? -8.938 1.874 5.341 1.00 98.50 68 TYR A CA 1
ATOM 549 C C . TYR A 1 68 ? -8.220 2.572 4.198 1.00 98.50 68 TYR A C 1
ATOM 551 O O . TYR A 1 68 ? -8.785 3.471 3.574 1.00 98.50 68 TYR A O 1
ATOM 559 N N . LEU A 1 69 ? -6.983 2.177 3.927 1.00 98.69 69 LEU A N 1
ATOM 560 C CA . LEU A 1 69 ? -6.177 2.707 2.835 1.00 98.69 69 LEU A CA 1
ATOM 561 C C . LEU A 1 69 ? -5.911 1.595 1.830 1.00 98.69 69 LEU A C 1
ATOM 563 O O . LEU A 1 69 ? -5.508 0.495 2.207 1.00 98.69 69 LEU A O 1
ATOM 567 N N . LEU A 1 70 ? -6.104 1.918 0.558 1.00 98.75 70 LEU A N 1
ATOM 568 C CA . LEU A 1 70 ? -5.683 1.105 -0.569 1.00 98.75 70 LEU A CA 1
ATOM 569 C C . LEU A 1 70 ? -4.592 1.856 -1.312 1.00 98.75 70 LEU A C 1
ATOM 571 O O . LEU A 1 70 ? -4.811 2.973 -1.783 1.00 98.75 70 LEU A O 1
ATOM 575 N N . TYR A 1 71 ? -3.449 1.210 -1.456 1.00 98.62 71 TYR A N 1
ATOM 576 C CA . TYR A 1 71 ? -2.391 1.594 -2.369 1.00 98.62 71 TYR A CA 1
ATOM 577 C C . TYR A 1 71 ? -2.399 0.641 -3.554 1.00 98.62 71 TYR A C 1
ATOM 579 O O . TYR A 1 71 ? -2.621 -0.552 -3.374 1.00 98.62 71 TYR A O 1
ATOM 587 N N . LYS A 1 72 ? -2.123 1.155 -4.748 1.00 98.38 72 LYS A N 1
ATOM 588 C CA . LYS A 1 72 ? -1.876 0.339 -5.936 1.00 98.38 72 LYS A CA 1
ATOM 589 C C . LYS A 1 72 ? -0.507 0.679 -6.501 1.00 98.38 72 LYS A C 1
ATOM 591 O O . LYS A 1 72 ? -0.085 1.833 -6.399 1.00 98.38 72 LYS A O 1
ATOM 596 N N . GLY A 1 73 ? 0.164 -0.282 -7.109 1.00 98.00 73 GLY A N 1
ATOM 597 C CA . GLY A 1 73 ? 1.431 -0.051 -7.779 1.00 98.00 73 GLY A CA 1
ATOM 598 C C . GLY A 1 73 ? 1.548 -0.865 -9.041 1.00 98.00 73 GLY A C 1
ATOM 599 O O . GLY A 1 73 ? 1.323 -2.073 -9.048 1.00 98.00 73 GLY A O 1
ATOM 600 N N . ASP A 1 74 ? 1.947 -0.170 -10.091 1.00 97.81 74 ASP A N 1
ATOM 601 C CA . ASP A 1 74 ? 2.312 -0.779 -11.355 1.00 97.81 74 ASP A CA 1
ATOM 602 C C . ASP A 1 74 ? 3.821 -1.064 -11.327 1.00 97.81 74 ASP A C 1
ATOM 604 O O . ASP A 1 74 ? 4.593 -0.352 -10.662 1.00 97.81 74 ASP A O 1
ATOM 608 N N . ARG A 1 75 ? 4.237 -2.142 -11.991 1.00 97.31 75 ARG A N 1
ATOM 609 C CA . ARG A 1 75 ? 5.636 -2.561 -12.067 1.00 97.31 75 ARG A CA 1
ATOM 610 C C . ARG A 1 75 ? 6.428 -1.514 -12.843 1.00 97.31 75 ARG A C 1
ATOM 612 O O . ARG A 1 75 ? 6.064 -1.151 -13.963 1.00 97.31 75 ARG A O 1
ATOM 619 N N . PHE A 1 76 ? 7.510 -1.029 -12.249 1.00 97.69 76 PHE A N 1
ATOM 620 C CA . PHE A 1 76 ? 8.205 0.161 -12.720 1.00 97.69 76 PHE A CA 1
ATOM 621 C C . PHE A 1 76 ? 9.718 -0.018 -12.649 1.00 97.69 76 PHE A C 1
ATOM 623 O O . PHE A 1 76 ? 10.263 -0.427 -11.628 1.00 97.69 76 PHE A O 1
ATOM 630 N N . ASP A 1 77 ? 10.402 0.308 -13.740 1.00 96.44 77 ASP A N 1
ATOM 631 C CA . ASP A 1 77 ? 11.851 0.443 -13.772 1.00 96.44 77 ASP A CA 1
ATOM 632 C C . ASP A 1 77 ? 12.221 1.888 -13.417 1.00 96.44 77 ASP A C 1
ATOM 634 O O . ASP A 1 77 ? 11.990 2.819 -14.190 1.00 96.44 77 ASP A O 1
ATOM 638 N N . PHE A 1 78 ? 12.782 2.086 -12.222 1.00 95.94 78 PHE A N 1
ATOM 639 C CA . PHE A 1 78 ? 13.203 3.406 -11.748 1.00 95.94 78 PHE A CA 1
ATOM 640 C C . PHE A 1 78 ? 14.523 3.890 -12.369 1.00 95.94 78 PHE A C 1
ATOM 642 O O . PHE A 1 78 ? 14.833 5.074 -12.255 1.00 95.94 78 PHE A O 1
ATOM 649 N N . THR A 1 79 ? 15.294 3.015 -13.021 1.00 95.25 79 THR A N 1
ATOM 650 C CA . THR A 1 79 ? 16.522 3.375 -13.743 1.00 95.25 79 THR A CA 1
ATOM 651 C C . THR A 1 79 ? 16.195 3.913 -15.132 1.00 95.25 79 THR A C 1
ATOM 653 O O . THR A 1 79 ? 16.701 4.965 -15.515 1.00 95.25 79 THR A O 1
ATOM 656 N N . GLU A 1 80 ? 15.316 3.232 -15.864 1.00 95.94 80 GLU A N 1
ATOM 657 C CA . GLU A 1 80 ? 14.855 3.655 -17.194 1.00 95.94 80 GLU A CA 1
ATOM 658 C C . GLU A 1 80 ? 13.643 4.602 -17.138 1.00 95.94 80 GLU A C 1
ATOM 660 O O . GLU A 1 80 ? 13.235 5.159 -18.156 1.00 95.94 80 GLU A O 1
ATOM 665 N N . ASN A 1 81 ? 13.083 4.805 -15.943 1.00 96.25 81 ASN A N 1
ATOM 666 C CA . ASN A 1 81 ? 11.926 5.651 -15.659 1.00 96.25 81 ASN A CA 1
ATOM 667 C C . ASN A 1 81 ? 10.702 5.323 -16.534 1.00 96.25 81 ASN A C 1
ATOM 669 O O . ASN A 1 81 ? 10.110 6.205 -17.164 1.00 96.25 81 ASN A O 1
ATOM 673 N N . ARG A 1 82 ? 10.326 4.041 -16.572 1.00 95.38 82 ARG A N 1
ATOM 674 C CA . ARG A 1 82 ? 9.189 3.536 -17.355 1.00 95.38 82 ARG A CA 1
ATOM 675 C C . ARG A 1 82 ? 8.550 2.306 -16.720 1.00 95.38 82 ARG A C 1
ATOM 677 O O . ARG A 1 82 ? 9.164 1.614 -15.913 1.00 95.38 82 ARG A O 1
ATOM 684 N N . GLU A 1 83 ? 7.329 1.992 -17.137 1.00 93.62 83 GLU A N 1
ATOM 685 C CA . GLU A 1 83 ? 6.685 0.719 -16.801 1.00 93.62 83 GLU A CA 1
ATOM 686 C C . GLU A 1 83 ? 7.479 -0.466 -17.379 1.00 93.62 83 GLU A C 1
ATOM 688 O O . GLU A 1 83 ? 8.034 -0.399 -18.484 1.00 93.62 83 GLU A O 1
ATOM 693 N N . SER A 1 84 ? 7.550 -1.556 -16.612 1.00 92.19 84 SER A N 1
ATOM 694 C CA . SER A 1 84 ? 8.378 -2.732 -16.927 1.00 92.19 84 SER A CA 1
ATOM 695 C C . SER A 1 84 ? 7.624 -4.065 -16.830 1.00 92.19 84 SER A C 1
ATOM 697 O O . SER A 1 84 ? 8.234 -5.131 -16.744 1.00 92.19 84 SER A O 1
ATOM 699 N N . GLY A 1 85 ? 6.289 -4.021 -16.851 1.00 85.12 85 GLY A N 1
ATOM 700 C CA . GLY A 1 85 ? 5.424 -5.199 -16.794 1.00 85.12 85 GLY A CA 1
ATOM 701 C C . GLY A 1 85 ? 5.494 -6.093 -18.037 1.00 85.12 85 GLY A C 1
ATOM 702 O O . GLY A 1 85 ? 5.438 -5.614 -19.167 1.00 85.12 85 GLY A O 1
ATOM 703 N N . GLY A 1 86 ? 5.576 -7.411 -17.829 1.00 85.88 86 GLY A N 1
ATOM 704 C CA . GLY A 1 86 ? 5.361 -8.430 -18.863 1.00 85.88 86 GLY A CA 1
ATOM 705 C C . GLY A 1 86 ? 4.030 -9.163 -18.670 1.00 85.88 86 GLY A C 1
ATOM 706 O O . GLY A 1 86 ? 3.388 -9.013 -17.636 1.00 85.88 86 GLY A O 1
ATOM 707 N N . HIS A 1 87 ? 3.621 -10.003 -19.631 1.00 78.69 87 HIS A N 1
ATOM 708 C CA . HIS A 1 87 ? 2.322 -10.702 -19.587 1.00 78.69 87 HIS A CA 1
ATOM 709 C C . HIS A 1 87 ? 2.075 -11.472 -18.275 1.00 78.69 87 HIS A C 1
ATOM 711 O O . HIS A 1 87 ? 0.977 -11.416 -17.731 1.00 78.69 87 HIS A O 1
ATOM 717 N N . ALA A 1 88 ? 3.107 -12.139 -17.748 1.00 86.00 88 ALA A N 1
ATOM 718 C CA . ALA A 1 88 ? 3.035 -12.905 -16.502 1.00 86.00 88 ALA A CA 1
ATOM 719 C C . ALA A 1 88 ? 3.241 -12.059 -15.229 1.00 86.00 88 ALA A C 1
ATOM 721 O O . ALA A 1 88 ? 3.134 -12.583 -14.125 1.00 86.00 88 ALA A O 1
ATOM 722 N N . SER A 1 89 ? 3.569 -10.772 -15.357 1.00 92.50 89 SER A N 1
ATOM 723 C CA . SER A 1 89 ? 3.744 -9.883 -14.210 1.00 92.50 89 SER A CA 1
ATOM 724 C C . SER A 1 89 ? 2.384 -9.441 -13.673 1.00 92.50 89 SER A C 1
ATOM 726 O O . SER A 1 89 ? 1.492 -9.083 -14.441 1.00 92.50 89 SER A O 1
ATOM 728 N N . THR A 1 90 ? 2.233 -9.398 -12.358 1.00 95.75 90 THR A N 1
ATOM 729 C CA . THR A 1 90 ? 1.107 -8.738 -11.686 1.00 95.75 90 THR A CA 1
ATOM 730 C C . THR A 1 90 ? 1.476 -7.296 -11.352 1.00 95.75 90 THR A C 1
ATOM 732 O O . THR A 1 90 ? 2.654 -6.948 -11.339 1.00 95.75 90 THR A O 1
ATOM 735 N N . GLY A 1 91 ? 0.485 -6.451 -11.083 1.00 97.12 91 GLY A N 1
ATOM 736 C CA . GLY A 1 91 ? 0.687 -5.268 -10.250 1.00 97.12 91 GLY A CA 1
ATOM 737 C C . GLY A 1 91 ? 0.708 -5.641 -8.763 1.00 97.12 91 GLY A C 1
ATOM 738 O O . GLY A 1 91 ? 0.605 -6.817 -8.397 1.00 97.12 91 GLY A O 1
ATOM 739 N N . LEU A 1 92 ? 0.782 -4.625 -7.905 1.00 97.69 92 LEU A N 1
ATOM 740 C CA . LEU A 1 92 ? 0.670 -4.762 -6.454 1.00 97.69 92 LEU A CA 1
ATOM 741 C C . LEU A 1 92 ? -0.475 -3.927 -5.879 1.00 97.69 92 LEU A C 1
ATOM 743 O O . LEU A 1 92 ? -0.766 -2.822 -6.339 1.00 97.69 92 LEU A O 1
ATOM 747 N N . ALA A 1 93 ? -1.079 -4.444 -4.815 1.00 98.38 93 ALA A N 1
ATOM 748 C CA . ALA A 1 93 ? -1.970 -3.723 -3.924 1.00 98.38 93 ALA A CA 1
ATOM 749 C C . ALA A 1 93 ? -1.425 -3.754 -2.493 1.00 98.38 93 ALA A C 1
ATOM 751 O O . ALA A 1 93 ? -0.888 -4.755 -2.024 1.00 98.38 93 ALA A O 1
ATOM 752 N N . GLY A 1 94 ? -1.567 -2.633 -1.795 1.00 98.38 94 GLY A N 1
ATOM 753 C CA . GLY A 1 94 ? -1.246 -2.498 -0.384 1.00 98.38 94 GLY A CA 1
ATOM 754 C C . GLY A 1 94 ? -2.488 -2.093 0.387 1.00 98.38 94 GLY A C 1
ATOM 755 O O . GLY A 1 94 ? -2.998 -0.992 0.184 1.00 98.38 94 GLY A O 1
ATOM 756 N N . PHE A 1 95 ? -2.954 -2.951 1.283 1.00 98.56 95 PHE A N 1
ATOM 757 C CA . PHE A 1 95 ? -4.115 -2.693 2.126 1.00 98.56 95 PHE A CA 1
ATOM 758 C C . PHE A 1 95 ? -3.668 -2.365 3.544 1.00 98.56 95 PHE A C 1
ATOM 760 O O . PHE A 1 95 ? -2.841 -3.072 4.123 1.00 98.56 95 PHE A O 1
ATOM 767 N N . PHE A 1 96 ? -4.241 -1.316 4.126 1.00 98.62 96 PHE A N 1
ATOM 768 C CA . PHE A 1 96 ? -3.952 -0.912 5.498 1.00 98.62 96 PHE A CA 1
ATOM 769 C C . PHE A 1 96 ? -5.232 -0.561 6.230 1.00 98.62 96 PHE A C 1
ATOM 771 O O . PHE A 1 96 ? -6.104 0.116 5.687 1.00 98.62 96 PHE A O 1
ATOM 778 N N . VAL A 1 97 ? -5.306 -0.970 7.490 1.00 98.25 97 VAL A N 1
ATOM 779 C CA . VAL A 1 97 ? -6.338 -0.538 8.425 1.00 98.25 97 VAL A CA 1
ATOM 780 C C . VAL A 1 97 ? -5.646 0.193 9.558 1.00 98.25 97 VAL A C 1
ATOM 782 O O . VAL A 1 97 ? -4.814 -0.383 10.259 1.00 98.25 97 VAL A O 1
ATOM 785 N N . LEU A 1 98 ? -5.978 1.465 9.736 1.00 98.38 98 LEU A N 1
ATOM 786 C CA . LEU A 1 98 ? -5.495 2.295 10.828 1.00 98.38 98 LEU A CA 1
ATOM 787 C C . LEU A 1 98 ? -6.629 2.535 11.815 1.00 98.38 98 LEU A C 1
ATOM 789 O O . LEU A 1 98 ? -7.760 2.801 11.416 1.00 98.38 98 LEU A O 1
ATOM 793 N N . LYS A 1 99 ? -6.325 2.487 13.106 1.00 97.94 99 LYS A N 1
ATOM 794 C CA . LYS A 1 99 ? -7.263 2.804 14.177 1.00 97.94 99 LYS A CA 1
ATOM 795 C C . LYS A 1 99 ? -6.905 4.143 14.796 1.00 97.94 99 LYS A C 1
ATOM 797 O O . LYS A 1 99 ? -5.769 4.345 15.225 1.00 97.94 99 LYS A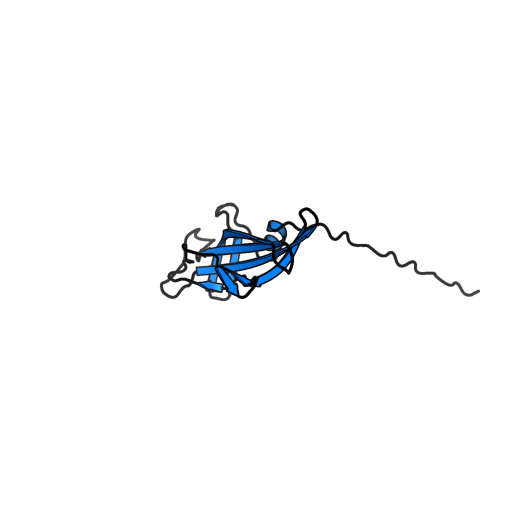 O 1
ATOM 802 N N . HIS A 1 100 ? -7.888 5.033 14.857 1.00 97.94 100 HIS A N 1
ATOM 803 C CA . HIS A 1 100 ? -7.762 6.311 15.546 1.00 97.94 100 HIS A CA 1
ATOM 804 C C . HIS A 1 100 ? -7.520 6.078 17.041 1.00 97.94 100 HIS A C 1
ATOM 806 O O . HIS A 1 100 ? -8.209 5.259 17.652 1.00 97.94 100 HIS A O 1
ATOM 812 N N . GLN A 1 101 ? -6.536 6.771 17.612 1.00 96.19 101 GLN A N 1
ATOM 813 C CA . GLN A 1 101 ? -6.231 6.710 19.043 1.00 96.19 101 GLN A CA 1
ATOM 814 C C . GLN A 1 101 ? -6.803 7.933 19.758 1.00 96.19 101 GLN A C 1
ATOM 816 O O . GLN A 1 101 ? -7.636 7.814 20.652 1.00 96.19 101 GLN A O 1
ATOM 821 N N . SER A 1 102 ? -6.361 9.124 19.353 1.00 93.31 102 SER A N 1
ATOM 822 C CA . SER A 1 102 ? -6.820 10.408 19.886 1.00 93.31 102 SER A CA 1
ATOM 823 C C . SER A 1 102 ? -6.329 11.546 18.991 1.00 93.31 102 SER A C 1
ATOM 825 O O . SER A 1 102 ? -5.302 11.409 18.339 1.00 93.31 102 SER A O 1
ATOM 827 N N . GLY A 1 103 ? -7.034 12.680 18.930 1.00 90.00 103 GLY A N 1
ATOM 828 C CA . GLY A 1 103 ? -6.591 13.833 18.128 1.00 90.00 103 GLY A CA 1
ATOM 829 C C . GLY A 1 103 ? -6.252 13.458 16.676 1.00 90.00 103 GLY A C 1
ATOM 830 O O . GLY A 1 103 ? -7.116 12.958 15.959 1.00 90.00 103 GLY A O 1
ATOM 831 N N . ASN A 1 104 ? -4.994 13.658 16.270 1.00 89.00 104 ASN A N 1
ATOM 832 C CA . ASN A 1 104 ? -4.468 13.268 14.953 1.00 89.00 104 ASN A CA 1
ATOM 833 C C . ASN A 1 104 ? -3.649 11.964 14.979 1.00 89.00 104 ASN A C 1
ATOM 835 O O . ASN A 1 104 ? -3.008 11.636 13.985 1.00 89.00 104 ASN A O 1
ATOM 839 N N . ASP A 1 105 ? -3.645 11.253 16.105 1.00 96.31 105 ASP A N 1
ATOM 840 C CA . ASP A 1 105 ? -2.895 10.021 16.309 1.00 96.31 105 ASP A CA 1
ATOM 841 C C . ASP A 1 105 ? -3.652 8.802 15.778 1.00 96.31 105 ASP A C 1
ATOM 843 O O . ASP A 1 105 ? -4.836 8.582 16.074 1.00 96.31 105 ASP A O 1
ATOM 847 N N . TRP A 1 106 ? -2.934 7.991 15.015 1.00 97.81 106 TRP A N 1
ATOM 848 C CA . TRP A 1 106 ? -3.397 6.737 14.452 1.00 97.81 106 TRP A CA 1
ATOM 849 C C . TRP A 1 106 ? -2.407 5.627 14.790 1.00 97.81 106 TRP A C 1
ATOM 851 O O . TRP A 1 106 ? -1.209 5.846 14.938 1.00 97.81 106 TRP A O 1
ATOM 861 N N . ALA A 1 107 ? -2.906 4.399 14.853 1.00 97.50 107 ALA A N 1
ATOM 862 C CA . ALA A 1 107 ? -2.079 3.207 14.970 1.00 97.50 107 ALA A CA 1
ATOM 863 C C . ALA A 1 107 ? -2.425 2.218 13.860 1.00 97.50 107 ALA A C 1
ATOM 865 O O . ALA A 1 107 ? -3.588 2.095 13.474 1.00 97.50 107 ALA A O 1
ATOM 866 N N . LEU A 1 108 ? -1.428 1.486 13.364 1.00 97.88 108 LEU A N 1
ATOM 867 C CA . LEU A 1 108 ? -1.660 0.386 12.433 1.00 97.88 108 LEU A CA 1
ATOM 868 C C . LEU A 1 108 ? -2.405 -0.743 13.154 1.00 97.88 108 LEU A C 1
ATOM 870 O O . LEU A 1 108 ? -1.908 -1.281 14.140 1.00 97.88 108 LEU A O 1
ATOM 874 N N . LEU A 1 109 ? -3.589 -1.095 12.658 1.00 96.81 109 LEU A N 1
ATOM 875 C CA . LEU A 1 109 ? -4.387 -2.210 13.163 1.00 96.81 109 LEU A CA 1
ATOM 876 C C . LEU A 1 109 ? -4.127 -3.493 12.364 1.00 96.81 109 LEU A C 1
ATOM 878 O O . LEU A 1 109 ? -4.006 -4.562 12.952 1.00 96.81 109 LEU A O 1
ATOM 882 N N . ALA A 1 110 ? -4.046 -3.388 11.037 1.00 96.56 110 ALA A N 1
ATOM 883 C CA . ALA A 1 110 ? -3.759 -4.507 10.141 1.00 96.56 110 ALA A CA 1
ATOM 884 C C . ALA A 1 110 ? -3.146 -4.010 8.827 1.00 96.56 110 ALA A C 1
ATOM 886 O O . ALA A 1 110 ? -3.405 -2.878 8.407 1.00 96.56 110 A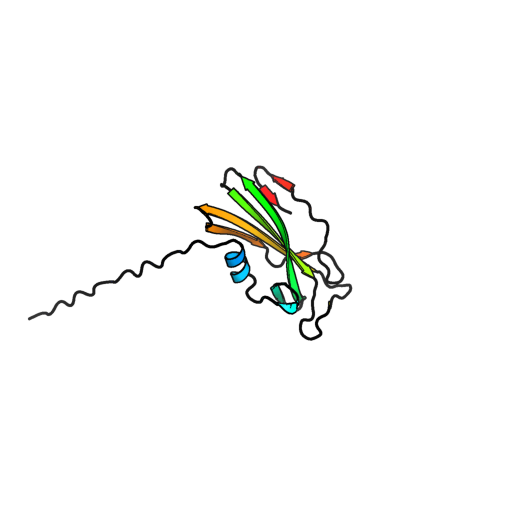LA A O 1
ATOM 887 N N . SER A 1 111 ? -2.366 -4.858 8.160 1.00 97.94 111 SER A N 1
ATOM 888 C CA . SER A 1 111 ? -1.843 -4.572 6.825 1.00 97.94 111 SER A CA 1
ATOM 889 C C . SER A 1 111 ? -1.603 -5.825 5.993 1.00 97.94 111 SER A C 1
ATOM 891 O O . SER A 1 111 ? -1.272 -6.885 6.516 1.00 97.94 111 SER A O 1
ATOM 893 N N . ALA A 1 112 ? -1.722 -5.644 4.683 1.00 97.88 112 ALA A N 1
ATOM 894 C CA . ALA A 1 112 ? -1.291 -6.558 3.636 1.00 97.88 112 ALA A CA 1
ATOM 895 C C . ALA A 1 112 ? -0.592 -5.699 2.562 1.00 97.88 112 ALA A C 1
ATOM 897 O O . ALA A 1 112 ? -1.247 -5.189 1.656 1.00 97.88 112 ALA A O 1
ATOM 898 N N . PRO A 1 113 ? 0.708 -5.382 2.732 1.00 97.31 113 PRO A N 1
ATOM 899 C CA . PRO A 1 113 ? 1.363 -4.305 1.986 1.00 97.31 113 PRO A CA 1
ATOM 900 C C . PRO A 1 113 ? 1.796 -4.688 0.560 1.00 97.31 113 PRO A C 1
ATOM 902 O O . PRO A 1 113 ? 2.234 -3.822 -0.186 1.00 97.31 113 PRO A O 1
ATOM 905 N N . ARG A 1 114 ? 1.778 -5.968 0.182 1.00 96.69 114 ARG A N 1
ATOM 906 C CA . ARG A 1 114 ? 2.314 -6.433 -1.109 1.00 96.69 114 ARG A CA 1
ATOM 907 C C . ARG A 1 114 ? 1.496 -7.604 -1.646 1.00 96.69 114 ARG A C 1
ATOM 909 O O . ARG A 1 114 ? 1.992 -8.715 -1.765 1.00 96.69 114 ARG A O 1
ATOM 916 N N . GLU A 1 115 ? 0.228 -7.358 -1.933 1.00 97.12 115 GLU A N 1
ATOM 917 C CA . GLU A 1 115 ? -0.640 -8.358 -2.549 1.00 97.12 115 GLU A CA 1
ATOM 918 C C . GLU A 1 115 ? -0.538 -8.279 -4.070 1.00 97.12 115 GLU A C 1
ATOM 920 O O . GLU A 1 115 ? -0.754 -7.221 -4.664 1.00 97.12 115 GLU A O 1
ATOM 925 N N . SER A 1 116 ? -0.219 -9.402 -4.710 1.00 96.12 116 SER A N 1
ATOM 926 C CA . SER A 1 116 ? -0.185 -9.501 -6.170 1.00 96.12 116 SER A CA 1
ATOM 927 C C . SER A 1 116 ? -1.596 -9.414 -6.747 1.00 96.12 116 SER A C 1
ATOM 929 O O . SER A 1 116 ? -2.480 -10.183 -6.372 1.00 96.12 116 SER A O 1
ATOM 931 N N . VAL A 1 117 ? -1.816 -8.484 -7.677 1.00 95.75 117 VAL A N 1
ATOM 932 C CA . VAL A 1 117 ? -3.133 -8.225 -8.280 1.00 95.75 117 VAL A CA 1
ATOM 933 C C . VAL A 1 117 ? -3.013 -7.869 -9.756 1.00 95.75 117 VAL A C 1
ATOM 935 O O . VAL A 1 117 ? -2.008 -7.325 -10.202 1.00 95.75 117 VAL A O 1
ATOM 938 N N . GLY A 1 118 ? -4.071 -8.113 -10.527 1.00 94.56 118 GLY A N 1
ATOM 939 C CA . GLY A 1 118 ? -4.096 -7.744 -11.942 1.00 94.56 118 GLY A CA 1
ATOM 940 C C . GLY A 1 118 ? -3.123 -8.560 -12.798 1.00 94.56 118 GLY A C 1
ATOM 941 O O . GLY A 1 118 ? -2.849 -9.722 -12.513 1.00 94.56 118 GLY A O 1
ATOM 942 N N . SER A 1 119 ? -2.661 -7.965 -13.896 1.00 93.81 119 SER A N 1
ATOM 943 C CA . SER A 1 119 ? -1.817 -8.619 -14.909 1.00 93.81 119 SER A CA 1
ATOM 944 C C . SER A 1 119 ? -1.053 -7.571 -15.722 1.00 93.81 119 SER A C 1
ATOM 946 O O . SER A 1 119 ? -1.319 -6.378 -15.579 1.00 93.81 119 SER A O 1
ATOM 948 N N . PHE A 1 120 ? -0.110 -7.995 -16.567 1.00 95.06 120 PHE A N 1
ATOM 949 C CA . PHE A 1 120 ? 0.746 -7.103 -17.365 1.00 95.06 120 PHE A CA 1
ATOM 950 C C . PHE A 1 120 ? 1.572 -6.104 -16.540 1.00 95.06 120 PHE A C 1
ATOM 952 O O . PHE A 1 120 ? 1.973 -5.060 -17.039 1.00 95.06 120 PHE A O 1
ATOM 959 N N . GLY A 1 121 ? 1.832 -6.408 -15.267 1.00 96.06 121 GLY A N 1
ATOM 960 C CA . GLY A 1 121 ? 2.488 -5.487 -14.341 1.00 96.06 121 GLY A CA 1
ATOM 961 C C . GLY A 1 121 ? 1.585 -4.363 -13.835 1.00 96.06 121 GLY A C 1
ATOM 962 O O . GLY A 1 121 ? 2.094 -3.451 -13.197 1.00 96.06 121 GLY A O 1
ATOM 963 N N . VAL A 1 122 ? 0.280 -4.401 -14.115 1.00 96.56 122 VAL A N 1
ATOM 964 C CA . VAL A 1 122 ? -0.656 -3.312 -13.818 1.00 96.56 122 VAL A CA 1
ATOM 965 C C . VAL A 1 122 ? -1.648 -3.738 -12.741 1.00 96.56 122 VAL A C 1
ATOM 967 O O . VAL A 1 122 ? -2.299 -4.786 -12.838 1.00 96.56 122 VAL A O 1
ATOM 970 N N . ALA A 1 123 ? -1.785 -2.906 -11.712 1.00 97.25 123 ALA A N 1
ATOM 971 C CA . ALA A 1 123 ? -2.771 -3.089 -10.662 1.00 97.25 123 ALA A CA 1
ATOM 972 C C . ALA A 1 123 ? -4.162 -2.611 -11.131 1.00 97.25 123 ALA A C 1
ATOM 974 O O . ALA A 1 123 ? -4.261 -1.583 -11.807 1.00 97.25 123 ALA A O 1
ATOM 975 N N . PRO A 1 124 ? -5.259 -3.301 -10.756 1.00 96.44 124 PRO A N 1
ATOM 976 C CA . PRO A 1 124 ? -6.610 -2.914 -11.159 1.00 96.44 124 PRO A CA 1
ATOM 977 C C . PRO A 1 124 ? -6.970 -1.472 -10.777 1.00 96.44 124 PRO A C 1
ATOM 979 O O . PRO A 1 124 ? -6.570 -0.977 -9.726 1.00 96.44 124 PRO A O 1
ATOM 982 N N . GLU A 1 125 ? -7.799 -0.819 -11.594 1.00 95.50 125 GLU A N 1
ATOM 983 C CA . GLU A 1 125 ? -8.286 0.545 -11.320 1.00 95.50 125 GLU A CA 1
ATOM 984 C C . GLU A 1 125 ? -9.614 0.565 -10.550 1.00 95.50 125 GLU A C 1
ATOM 986 O O . GLU A 1 125 ? -9.864 1.420 -9.694 1.00 95.50 125 GLU A O 1
ATOM 991 N N . LYS A 1 126 ? -10.500 -0.390 -10.847 1.00 95.88 126 LYS A N 1
ATOM 992 C CA . LYS A 1 126 ? -11.873 -0.415 -10.330 1.00 95.88 126 LYS A CA 1
ATOM 993 C C . LYS A 1 126 ? -11.945 -1.195 -9.019 1.00 95.88 126 LYS A C 1
ATOM 995 O O . LYS A 1 126 ? -12.203 -2.390 -9.026 1.00 95.88 126 LYS A O 1
ATOM 1000 N N . TRP A 1 127 ? -11.757 -0.480 -7.915 1.00 96.56 127 TRP A N 1
ATOM 1001 C CA . TRP A 1 127 ? -11.907 -1.002 -6.555 1.00 96.56 127 TRP A CA 1
ATOM 1002 C C . TRP A 1 127 ? -13.182 -0.483 -5.896 1.00 96.56 127 TRP A C 1
ATOM 1004 O O . TRP A 1 127 ? -13.498 0.714 -5.984 1.00 96.56 127 TRP A O 1
ATOM 1014 N N . THR A 1 128 ? -13.887 -1.363 -5.197 1.00 97.25 128 THR A N 1
ATOM 1015 C CA . THR A 1 128 ? -15.130 -1.057 -4.487 1.00 97.25 128 THR A CA 1
ATOM 1016 C C . THR A 1 128 ? -15.002 -1.464 -3.027 1.00 97.25 128 THR A C 1
ATOM 1018 O O . THR A 1 128 ? -14.343 -2.436 -2.704 1.00 97.25 128 THR A O 1
ATOM 1021 N N . PHE A 1 129 ? -15.592 -0.685 -2.126 1.00 97.94 129 PHE A N 1
ATOM 1022 C CA . PHE A 1 129 ? -15.449 -0.899 -0.689 1.00 97.94 129 PHE A CA 1
ATOM 1023 C C . PHE A 1 129 ? -16.707 -1.561 -0.133 1.00 97.94 129 PHE A C 1
ATOM 1025 O O . PHE A 1 129 ? -17.805 -1.022 -0.292 1.00 97.94 129 PHE A O 1
ATOM 1032 N N . HIS A 1 130 ? -16.550 -2.715 0.510 1.00 97.56 130 HIS A N 1
ATOM 1033 C CA . HIS A 1 130 ? -17.663 -3.558 0.936 1.00 97.56 130 HIS A CA 1
ATOM 1034 C C . HIS A 1 130 ? -17.508 -4.044 2.372 1.00 97.56 130 HIS A C 1
ATOM 1036 O O . HIS A 1 130 ? -16.402 -4.168 2.900 1.00 97.56 130 HIS A O 1
ATOM 1042 N N . GLU A 1 131 ? -18.648 -4.343 2.989 1.00 95.81 131 GLU A N 1
ATOM 1043 C CA . GLU A 1 131 ? -18.721 -5.069 4.248 1.00 95.81 131 GLU A CA 1
ATOM 1044 C C . GLU A 1 131 ? -18.794 -6.574 3.950 1.00 95.81 131 GLU A C 1
ATOM 1046 O O . GLU A 1 131 ? -19.715 -7.045 3.285 1.00 95.81 131 GLU A O 1
ATOM 1051 N N . PHE A 1 132 ? -17.812 -7.330 4.436 1.00 93.12 132 PHE A N 1
ATOM 1052 C CA . PHE A 1 132 ? -17.693 -8.783 4.254 1.00 93.12 132 PHE A CA 1
ATOM 1053 C C . PHE A 1 132 ? -18.216 -9.576 5.464 1.00 93.12 132 PHE A C 1
ATOM 1055 O O . PHE A 1 132 ? -18.256 -10.804 5.455 1.00 93.12 132 PHE A O 1
ATOM 1062 N N . GLY A 1 133 ? -18.614 -8.876 6.522 1.00 91.75 133 GLY A N 1
ATOM 1063 C CA . GLY A 1 133 ? -19.191 -9.411 7.748 1.00 91.75 133 GLY A CA 1
ATOM 1064 C C . GLY A 1 133 ? -19.411 -8.272 8.736 1.00 91.75 133 GLY A C 1
ATOM 1065 O O . GLY A 1 133 ? -18.910 -7.179 8.507 1.00 91.75 133 GLY A O 1
ATOM 1066 N N . LYS A 1 134 ? -20.125 -8.518 9.840 1.00 91.88 134 LYS A N 1
ATOM 1067 C CA . LYS A 1 134 ? -20.482 -7.463 10.805 1.00 91.88 134 LYS A CA 1
ATOM 1068 C C . LYS A 1 134 ? -19.260 -6.629 11.223 1.00 91.88 134 LYS A C 1
ATOM 1070 O O . LYS A 1 134 ? -18.360 -7.152 11.885 1.00 91.88 134 LYS A O 1
ATOM 1075 N N . ASP A 1 135 ? -19.258 -5.348 10.859 1.00 89.19 135 ASP A N 1
ATOM 1076 C CA . ASP A 1 135 ? -18.180 -4.377 11.095 1.00 89.19 135 ASP A CA 1
ATOM 1077 C C . ASP A 1 135 ? -16.819 -4.763 10.474 1.00 89.19 135 ASP A C 1
ATOM 1079 O O . ASP A 1 135 ? -15.760 -4.321 10.931 1.00 89.19 135 ASP A O 1
ATOM 1083 N N . LYS A 1 136 ? -16.815 -5.600 9.432 1.00 91.00 136 LYS A N 1
ATOM 1084 C CA . LYS A 1 136 ? -15.619 -6.047 8.703 1.00 91.00 136 LYS A CA 1
ATOM 1085 C C . LYS A 1 136 ? -15.652 -5.505 7.286 1.00 91.00 136 LYS A C 1
ATOM 1087 O O . LYS A 1 136 ? -16.341 -6.047 6.429 1.00 91.00 136 LYS A O 1
ATOM 1092 N N . TRP A 1 137 ? -14.878 -4.455 7.048 1.00 96.00 137 TRP A N 1
ATOM 1093 C CA . TRP A 1 137 ? -14.829 -3.774 5.762 1.00 96.00 137 TRP A CA 1
ATOM 1094 C C . TRP A 1 137 ? -13.488 -3.985 5.059 1.00 96.00 137 TRP A C 1
ATOM 1096 O O . TRP A 1 137 ? -12.454 -4.077 5.722 1.00 96.00 137 TRP A O 1
ATOM 1106 N N . ALA A 1 138 ? -13.503 -4.040 3.730 1.00 94.62 138 ALA A N 1
ATOM 1107 C CA . ALA A 1 138 ? -12.303 -4.083 2.896 1.00 94.62 138 ALA A CA 1
ATOM 1108 C C . ALA A 1 138 ? -12.591 -3.553 1.479 1.00 94.62 138 ALA A C 1
ATOM 1110 O O . ALA A 1 138 ? -13.750 -3.335 1.111 1.00 94.62 138 ALA A O 1
ATOM 1111 N N . PHE A 1 139 ? -11.519 -3.307 0.724 1.00 95.19 139 PHE A N 1
ATOM 1112 C CA . PHE A 1 139 ? -11.563 -3.032 -0.716 1.00 95.19 139 PHE A CA 1
ATOM 1113 C C . PHE A 1 139 ? -11.540 -4.328 -1.528 1.00 95.19 139 PHE A C 1
ATOM 1115 O O . PHE A 1 139 ? -11.055 -5.341 -0.977 1.00 95.19 139 PHE A O 1
#